Protein 3VHJ (pdb70)

Organism: Escherichia coli O127:H6 (strain E2348/69 / EPEC) (NCBI:txid574521)

Secondary structure (DSSP, 8-state):
---TTEEEETTEEEE-S-EEE---TT--HHHHHHHHHH----EEEEEEETTEEEEEE--GGGT--TTPEEHHHHB---S--EEEEEE-SSS-EEEEEE-TT---EEEEES-HHHHHHHIIIIITTTS--SEEE--TTT-SSB---GGGS-B----B-EE-

Structure (mmCIF, N/CA/C/O backbone):
data_3VHJ
#
_entry.id   3VHJ
#
_cell.length_a   42.837
_cell.length_b   61.836
_cell.length_c   78.271
_cell.angle_alpha   90.00
_cell.angle_beta   90.00
_cell.angle_gamma   90.00
#
_symmetry.space_group_name_H-M   'P 21 21 21'
#
loop_
_entity.id
_entity.type
_entity.pdbx_description
1 polymer BfpC
2 water water
#
loop_
_atom_site.group_PDB
_atom_site.id
_atom_site.type_symbol
_atom_site.label_atom_id
_atom_site.label_alt_id
_atom_site.label_comp_id
_atom_site.label_asym_id
_atom_site.label_entity_id
_atom_site.label_seq_id
_atom_site.pdbx_PDB_ins_code
_atom_site.Cartn_x
_atom_site.Cartn_y
_atom_site.Cartn_z
_atom_site.occupancy
_atom_site.B_iso_or_equiv
_atom_site.auth_seq_id
_atom_site.auth_comp_id
_atom_site.auth_asym_id
_atom_site.auth_atom_id
_atom_site.pdbx_PDB_model_num
ATOM 1 N N . LYS A 1 3 ? 9.363 66.800 24.986 1.00 31.96 3 LYS A N 1
ATOM 2 C CA . LYS A 1 3 ? 10.121 66.346 23.783 1.00 32.36 3 LYS A CA 1
ATOM 3 C C . LYS A 1 3 ? 11.631 66.282 24.002 1.00 32.28 3 LYS A C 1
ATOM 4 O O . LYS A 1 3 ? 12.226 67.187 24.596 1.00 33.52 3 LYS A O 1
ATOM 10 N N . AS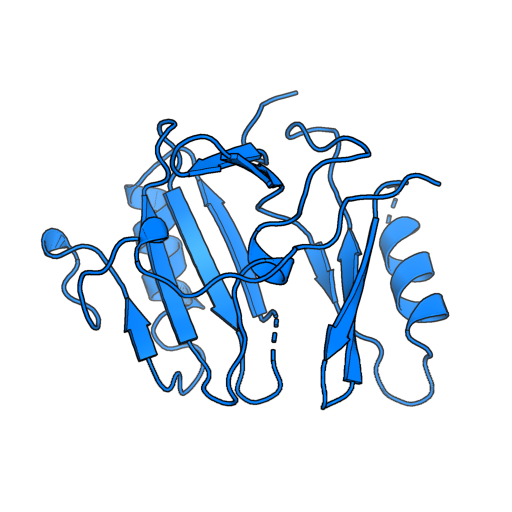N A 1 4 ? 12.243 65.199 23.526 1.00 30.72 4 ASN A N 1
ATOM 11 C CA . ASN A 1 4 ? 13.686 65.011 23.645 1.00 27.49 4 ASN A CA 1
ATOM 12 C C . ASN A 1 4 ? 14.262 64.764 22.251 1.00 25.74 4 ASN A C 1
ATOM 13 O O . ASN A 1 4 ? 13.532 64.813 21.259 1.00 24.27 4 ASN A O 1
ATOM 18 N N . ASN A 1 5 ? 15.562 64.511 22.161 1.00 23.80 5 ASN A N 1
ATOM 19 C CA . ASN A 1 5 ? 16.158 64.279 20.851 1.00 21.83 5 ASN A CA 1
ATOM 20 C C . ASN A 1 5 ? 16.783 62.899 20.723 1.00 20.65 5 ASN A C 1
ATOM 21 O O . ASN A 1 5 ? 17.749 62.705 19.986 1.00 21.26 5 ASN A O 1
ATOM 26 N N . LEU A 1 6 ? 16.205 61.935 21.432 1.00 21.21 6 LEU A N 1
ATOM 27 C CA . LEU A 1 6 ? 16.689 60.557 21.413 1.00 21.76 6 LEU A CA 1
ATOM 28 C C . LEU A 1 6 ? 16.622 59.932 20.025 1.00 20.67 6 LEU A C 1
ATOM 29 O O . LEU A 1 6 ? 17.354 58.988 19.728 1.00 21.27 6 LEU A O 1
ATOM 34 N N . GLY A 1 7 ? 15.738 60.452 19.182 1.00 19.00 7 GLY A N 1
ATOM 35 C CA . GLY A 1 7 ? 15.583 59.895 17.852 1.00 16.28 7 GLY A CA 1
ATOM 36 C C . GLY A 1 7 ? 16.505 60.411 16.762 1.00 17.19 7 GLY A C 1
ATOM 37 O O . GLY A 1 7 ? 16.341 60.041 15.598 1.00 16.01 7 GLY A O 1
ATOM 38 N N . VAL A 1 8 ? 17.469 61.257 17.108 1.00 16.41 8 VAL A N 1
ATOM 39 C CA . VAL A 1 8 ? 18.373 61.782 16.090 1.00 16.45 8 VAL A CA 1
ATOM 40 C C . VAL A 1 8 ? 19.832 61.507 16.420 1.00 18.26 8 VAL A C 1
ATOM 41 O O . VAL A 1 8 ? 20.359 61.992 17.417 1.00 17.50 8 VAL A O 1
ATOM 45 N N . ALA A 1 9 ? 20.490 60.734 15.565 1.00 17.36 9 ALA A N 1
ATOM 46 C CA . ALA A 1 9 ? 21.887 60.409 15.792 1.00 17.73 9 ALA A CA 1
ATOM 47 C C . ALA A 1 9 ? 22.790 61.186 14.851 1.00 18.57 9 ALA A C 1
ATOM 48 O O . ALA A 1 9 ? 22.386 61.556 13.750 1.00 18.29 9 ALA A O 1
ATOM 50 N N . VAL A 1 10 ? 24.011 61.446 15.301 1.00 19.12 10 VAL A N 1
ATOM 51 C CA . VAL A 1 10 ? 24.992 62.140 14.480 1.00 21.29 10 VAL A CA 1
ATOM 52 C C . VAL A 1 10 ? 26.129 61.164 14.214 1.00 22.42 10 VAL A C 1
ATOM 53 O O . VAL A 1 10 ? 26.664 60.550 15.135 1.00 22.84 10 VAL A O 1
ATOM 57 N N . ILE A 1 11 ? 26.471 61.001 12.944 1.00 24.12 11 ILE A N 1
ATOM 58 C CA . ILE A 1 11 ? 27.565 60.127 12.556 1.00 25.57 11 ILE A CA 1
ATOM 59 C C . ILE A 1 11 ? 28.370 60.951 11.571 1.00 26.28 11 ILE A C 1
ATOM 60 O O . ILE A 1 11 ? 27.969 61.127 10.424 1.00 25.64 11 ILE A O 1
ATOM 65 N N . GLY A 1 12 ? 29.497 61.477 12.033 1.00 28.08 12 GLY A N 1
ATOM 66 C CA . GLY A 1 12 ? 30.318 62.302 11.171 1.00 28.32 12 GLY A CA 1
ATOM 67 C C . GLY A 1 12 ? 29.612 63.623 10.925 1.00 28.02 12 GLY A C 1
ATOM 68 O O . GLY A 1 12 ? 29.226 64.312 11.869 1.00 27.81 12 GLY A O 1
ATOM 69 N N . SER A 1 13 ? 29.431 63.97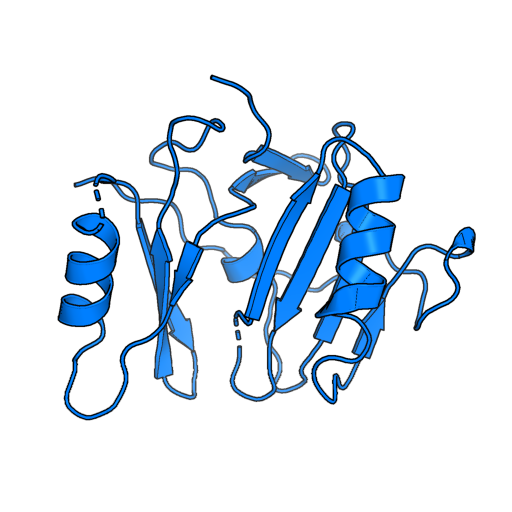6 9.658 1.00 28.98 13 SER A N 1
ATOM 70 C CA . SER A 1 13 ? 28.762 65.227 9.317 1.00 30.26 13 SER A CA 1
ATOM 71 C C . SER A 1 13 ? 27.306 64.987 8.945 1.00 29.23 13 SER A C 1
ATOM 72 O O . SER A 1 13 ? 26.645 65.878 8.414 1.00 29.12 13 SER A O 1
ATOM 75 N N . LYS A 1 14 ? 26.802 63.788 9.226 1.00 27.38 14 LYS A N 1
ATOM 76 C CA . LYS A 1 14 ? 25.422 63.460 8.879 1.00 24.79 14 LYS A CA 1
ATOM 77 C C . LYS A 1 14 ? 24.527 63.210 10.086 1.00 23.48 14 LYS A C 1
ATOM 78 O O . LYS A 1 14 ? 24.973 62.723 11.123 1.00 22.42 14 LYS A O 1
ATOM 84 N N . GLN A 1 15 ? 23.255 63.545 9.931 1.00 20.32 15 GLN A N 1
ATOM 85 C CA . GLN A 1 15 ? 22.270 63.343 10.983 1.00 19.39 15 GLN A CA 1
ATOM 86 C C . GLN A 1 15 ? 21.295 62.291 10.472 1.00 19.98 15 GLN A C 1
ATOM 87 O O . GLN A 1 15 ? 20.926 62.300 9.294 1.00 19.34 15 GLN A O 1
ATOM 93 N N . TYR A 1 16 ? 20.897 61.378 11.351 1.00 17.26 16 TYR A N 1
ATOM 94 C CA . TYR A 1 16 ? 19.991 60.302 10.974 1.00 18.26 16 TYR A CA 1
ATOM 95 C C . TYR A 1 16 ? 18.902 60.081 12.001 1.00 18.54 16 TYR A C 1
ATOM 96 O O . TYR A 1 16 ? 19.127 60.233 13.203 1.00 16.91 16 TYR A O 1
ATOM 105 N N . ALA A 1 17 ? 17.731 59.690 11.514 1.00 17.23 17 ALA A N 1
ATOM 106 C CA . ALA A 1 17 ? 16.611 59.385 12.383 1.00 16.55 17 ALA A CA 1
ATOM 107 C C . ALA A 1 17 ? 16.846 57.956 12.857 1.00 16.09 17 ALA A C 1
ATOM 108 O O . ALA A 1 17 ? 17.029 57.052 12.039 1.00 16.87 17 ALA A O 1
ATOM 110 N N . VAL A 1 18 ? 16.868 57.756 14.173 1.00 15.72 18 VAL A N 1
ATOM 111 C CA . VAL A 1 18 ? 17.056 56.428 14.746 1.00 13.73 18 VAL A CA 1
ATOM 112 C C . VAL A 1 18 ? 15.919 56.151 15.731 1.00 14.84 18 VAL A C 1
ATOM 113 O O . VAL A 1 18 ? 15.135 57.044 16.052 1.00 15.26 18 VAL A O 1
ATOM 117 N N . ASN A 1 19 ? 15.834 54.913 16.206 1.00 15.23 19 ASN A N 1
ATOM 118 C CA . ASN A 1 19 ? 14.790 54.511 17.145 1.00 16.52 19 ASN A CA 1
ATOM 119 C C . ASN A 1 19 ? 13.405 54.614 16.520 1.00 16.29 19 ASN A C 1
ATOM 120 O O . ASN A 1 19 ? 12.452 55.059 17.158 1.00 15.91 19 ASN A O 1
ATOM 125 N N . LEU A 1 20 ? 13.297 54.211 15.261 1.00 15.86 20 LEU A N 1
ATOM 126 C CA . LEU A 1 20 ? 12.016 54.228 14.568 1.00 16.47 20 LEU A CA 1
ATOM 127 C C . LEU A 1 20 ? 11.322 52.895 14.819 1.00 16.28 20 LEU A C 1
ATOM 128 O O . LEU A 1 20 ? 11.958 51.927 15.227 1.00 17.03 20 LEU A O 1
ATOM 133 N N . LEU A 1 21 ? 10.015 52.851 14.597 1.00 14.96 21 LEU A N 1
ATOM 134 C CA . LEU A 1 21 ? 9.264 51.614 14.762 1.00 16.44 21 LEU A CA 1
ATOM 135 C C . LEU A 1 21 ? 9.209 50.980 13.382 1.00 17.43 21 LEU A C 1
ATOM 136 O O . LEU A 1 21 ? 8.555 51.508 12.490 1.00 17.64 21 LEU A O 1
ATOM 141 N N . TRP A 1 22 ? 9.893 49.853 13.212 1.00 17.91 22 TRP A N 1
ATOM 142 C CA . TRP A 1 22 ? 9.932 49.175 11.929 1.00 18.28 22 TRP A CA 1
ATOM 143 C C . TRP A 1 22 ? 8.978 48.003 11.849 1.00 19.99 22 TRP A C 1
ATOM 144 O O . TRP A 1 22 ? 8.766 47.288 12.825 1.00 21.29 22 TRP A O 1
ATOM 155 N N . GLY A 1 23 ? 8.425 47.800 10.661 1.00 20.39 23 GLY A N 1
ATOM 156 C CA . GLY A 1 23 ? 7.509 46.700 10.461 1.00 21.80 23 GLY A CA 1
ATOM 157 C C . GLY A 1 23 ? 7.368 46.347 8.995 1.00 20.74 23 GLY A C 1
ATOM 158 O O . GLY A 1 23 ? 7.824 47.071 8.109 1.00 19.40 23 GLY A O 1
ATOM 159 N N . SER A 1 24 ? 6.753 45.200 8.751 1.00 22.94 24 SER A N 1
ATOM 160 C CA . SER A 1 24 ? 6.503 44.731 7.400 1.00 23.00 24 SER A CA 1
ATOM 161 C C . SER A 1 24 ? 5.173 43.998 7.460 1.00 24.29 24 SER A C 1
ATOM 162 O O . SER A 1 24 ? 4.762 43.523 8.520 1.00 25.42 24 SER A O 1
ATOM 165 N N . SER A 1 25 ? 4.484 43.931 6.333 1.00 25.46 25 SER A N 1
ATOM 166 C CA . SER A 1 25 ? 3.195 43.260 6.298 1.00 26.88 25 SER A CA 1
ATOM 167 C C . SER A 1 25 ? 3.386 41.757 6.311 1.00 28.86 25 SER A C 1
ATOM 168 O O . SER A 1 25 ? 4.457 41.255 5.979 1.00 29.78 25 SER A O 1
ATOM 171 N N . GLN A 1 26 ? 2.333 41.049 6.700 1.00 30.91 26 GLN A N 1
ATOM 172 C CA . GLN A 1 26 ? 2.343 39.596 6.746 1.00 33.62 26 GLN A CA 1
ATOM 173 C C . GLN A 1 26 ? 1.069 39.077 6.100 1.00 32.62 26 GLN A C 1
ATOM 174 O O . GLN A 1 26 ? 0.103 39.818 5.932 1.00 31.41 26 GLN A O 1
ATOM 180 N N . ASP A 1 27 ? 1.073 37.798 5.749 1.00 34.15 27 ASP A N 1
ATOM 181 C CA . ASP A 1 27 ? -0.095 37.167 5.153 1.00 35.15 27 ASP A CA 1
ATOM 182 C C . ASP A 1 27 ? -0.541 37.906 3.897 1.00 33.40 27 ASP A C 1
ATOM 183 O O . ASP A 1 27 ? 0.275 38.221 3.033 1.00 32.37 27 ASP A O 1
ATOM 188 N N . THR A 1 28 ? -1.834 38.191 3.806 1.00 32.87 28 THR A N 1
ATOM 189 C CA . THR A 1 28 ? -2.386 38.873 2.641 1.00 32.64 28 THR A CA 1
ATOM 190 C C . THR A 1 28 ? -2.396 40.381 2.818 1.00 31.94 28 THR A C 1
ATOM 191 O O . THR A 1 28 ? -2.981 41.110 2.012 1.00 32.67 28 THR A O 1
ATOM 195 N N . GLU A 1 29 ? -1.755 40.852 3.878 1.00 29.05 29 GLU A N 1
ATOM 196 C CA . GLU A 1 29 ? -1.705 42.280 4.143 1.00 28.07 29 GLU A CA 1
ATOM 197 C C . GLU A 1 29 ? -0.645 42.919 3.251 1.00 25.82 29 GLU A C 1
ATOM 198 O O . GLU A 1 29 ? 0.451 42.382 3.094 1.00 24.89 29 GLU A O 1
ATOM 204 N N . THR A 1 30 ? -0.982 44.056 2.657 1.00 23.96 30 THR A N 1
ATOM 205 C CA . THR A 1 30 ? -0.038 44.767 1.812 1.00 21.13 30 THR A CA 1
ATOM 206 C C . THR A 1 30 ? 0.803 45.663 2.717 1.00 20.86 30 THR A C 1
ATOM 207 O O . THR A 1 30 ? 0.437 45.925 3.867 1.00 17.11 30 THR A O 1
ATOM 211 N N . THR A 1 31 ? 1.930 46.124 2.193 1.00 19.35 31 THR A N 1
ATOM 212 C CA . THR A 1 31 ? 2.816 47.005 2.937 1.00 19.12 31 THR A CA 1
ATOM 213 C C . THR A 1 31 ? 2.066 48.290 3.259 1.00 20.53 31 THR A C 1
ATOM 214 O O . THR A 1 31 ? 2.165 48.818 4.372 1.00 19.46 31 THR A O 1
ATOM 218 N N . ASN A 1 32 ? 1.296 48.781 2.290 1.00 18.86 32 ASN A N 1
ATOM 219 C CA . ASN A 1 32 ? 0.542 50.009 2.485 1.00 20.21 32 ASN A CA 1
ATOM 220 C C . ASN A 1 32 ? -0.452 49.885 3.638 1.00 19.45 32 ASN A C 1
ATOM 221 O O . ASN A 1 32 ? -0.609 50.809 4.426 1.00 21.16 32 ASN A O 1
ATOM 226 N N . GLN A 1 33 ? -1.121 48.744 3.737 1.00 21.03 33 GLN A N 1
ATOM 227 C CA . GLN A 1 33 ? -2.086 48.540 4.814 1.00 22.23 33 GLN A CA 1
ATOM 228 C C . GLN A 1 33 ? -1.395 48.438 6.161 1.00 21.95 33 GLN A C 1
ATOM 229 O O . GLN A 1 33 ? -1.828 49.042 7.143 1.00 20.85 33 GLN A O 1
ATOM 235 N N . ALA A 1 34 ? -0.320 47.662 6.203 1.00 22.06 34 ALA A N 1
ATOM 236 C CA . ALA A 1 34 ? 0.432 47.479 7.433 1.00 21.11 34 ALA A CA 1
ATOM 237 C C . ALA A 1 34 ? 0.946 48.821 7.938 1.00 21.55 34 ALA A C 1
ATOM 238 O O . ALA A 1 34 ? 0.832 49.128 9.121 1.00 23.16 34 ALA A O 1
ATOM 240 N N . LEU A 1 35 ? 1.508 49.625 7.039 1.00 20.51 35 LEU A N 1
ATOM 241 C CA . LEU A 1 35 ? 2.032 50.929 7.422 1.00 21.05 35 LEU A CA 1
ATOM 242 C C . LEU A 1 35 ? 0.952 51.831 7.995 1.00 22.23 35 LEU A C 1
ATOM 243 O O . LEU A 1 35 ? 1.122 52.421 9.060 1.00 20.51 35 LEU A O 1
ATOM 248 N N . ASN A 1 36 ? -0.160 51.944 7.280 1.00 21.71 36 ASN A N 1
ATOM 249 C CA . ASN A 1 36 ? -1.241 52.794 7.741 1.00 22.61 36 ASN A CA 1
ATOM 250 C C . ASN A 1 36 ? -1.825 52.347 9.067 1.00 23.37 36 ASN A C 1
ATOM 251 O O . ASN A 1 36 ? -2.273 53.178 9.858 1.00 24.01 36 ASN A O 1
ATOM 256 N N . LYS A 1 37 ? -1.815 51.040 9.313 1.00 24.06 37 LYS A N 1
ATOM 257 C CA . LYS A 1 37 ? -2.330 50.506 10.568 1.00 25.87 37 LYS A CA 1
ATOM 258 C C . LYS A 1 37 ? -1.368 50.893 11.682 1.00 25.92 37 LYS A C 1
ATOM 259 O O . LYS A 1 37 ? -1.782 51.193 12.801 1.00 24.90 37 LYS A O 1
ATOM 265 N N . SER A 1 38 ? -0.079 50.894 11.363 1.00 22.58 38 SER A N 1
ATOM 266 C CA . SER A 1 38 ? 0.939 51.254 12.339 1.00 22.76 38 SER A CA 1
ATOM 267 C C . SER A 1 38 ? 0.866 52.749 12.647 1.00 22.42 38 SER A C 1
ATOM 268 O O . SER A 1 38 ? 0.948 53.158 13.807 1.00 23.09 38 SER A O 1
ATOM 271 N N . LEU A 1 39 ? 0.710 53.563 11.607 1.00 21.14 39 LEU A N 1
ATOM 272 C CA . LEU A 1 39 ? 0.611 55.012 11.783 1.00 22.11 39 LEU A CA 1
ATOM 273 C C . LEU A 1 39 ? -0.597 55.349 12.654 1.00 23.69 39 LEU A C 1
ATOM 274 O O . LEU A 1 39 ? -0.525 56.207 13.533 1.00 22.88 39 LEU A O 1
ATOM 279 N N . THR A 1 40 ? -1.709 54.668 12.401 1.00 25.73 40 THR A N 1
ATOM 280 C CA . THR A 1 40 ? -2.929 54.899 13.166 1.00 27.26 40 THR A CA 1
ATOM 281 C C . THR A 1 40 ? -2.721 54.501 14.621 1.00 27.79 40 THR A C 1
ATOM 282 O O . THR A 1 40 ? -3.066 55.248 15.536 1.00 28.76 40 THR A O 1
ATOM 286 N N . LEU A 1 41 ? -2.150 53.319 14.823 1.00 28.06 41 LEU A N 1
ATOM 287 C CA . LEU A 1 41 ? -1.888 52.808 16.162 1.00 29.11 41 LEU A CA 1
ATOM 288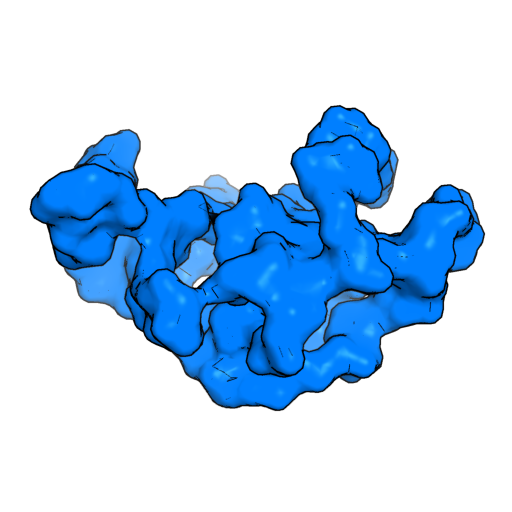 C C . LEU A 1 41 ? -0.956 53.706 16.965 1.00 29.43 41 LEU A C 1
ATOM 289 O O . LEU A 1 41 ? -1.097 53.828 18.175 1.00 29.29 41 LEU A O 1
ATOM 302 N N . SER A 1 43 ? -0.509 56.997 16.270 1.00 27.61 43 SER A N 1
ATOM 303 C CA . SER A 1 43 ? -0.933 58.384 16.129 1.00 28.15 43 SER A CA 1
ATOM 304 C C . SER A 1 43 ? 0.234 59.192 15.566 1.00 26.95 43 SER A C 1
ATOM 305 O O . SER A 1 43 ? 0.567 60.263 16.067 1.00 27.22 43 SER A O 1
ATOM 308 N N . SER A 1 44 ? 0.852 58.659 14.518 1.00 25.75 44 SER A N 1
ATOM 309 C CA . SER A 1 44 ? 1.989 59.302 13.876 1.00 24.29 44 SER A CA 1
ATOM 310 C C . SER A 1 44 ? 1.708 59.599 12.411 1.00 24.04 44 SER A C 1
ATOM 311 O O . SER A 1 44 ? 0.888 58.929 11.780 1.00 22.87 44 SER A O 1
ATOM 314 N N . LYS A 1 45 ? 2.390 60.607 11.878 1.00 24.30 45 LYS A N 1
ATOM 315 C CA . LYS A 1 45 ? 2.237 60.980 10.475 1.00 25.48 45 LYS A CA 1
ATOM 316 C C . LYS A 1 45 ? 3.575 60.844 9.749 1.00 23.43 45 LYS A C 1
ATOM 317 O O . LYS A 1 45 ? 3.667 61.118 8.558 1.00 24.13 45 LYS A O 1
ATOM 323 N N . LEU A 1 46 ? 4.605 60.426 10.478 1.00 21.66 46 LEU A N 1
ATOM 324 C CA . LEU A 1 46 ? 5.945 60.280 9.917 1.00 20.16 46 LEU A CA 1
ATOM 325 C C . LEU A 1 46 ? 6.237 58.840 9.525 1.00 19.45 46 LEU A C 1
ATOM 326 O O . LEU A 1 46 ? 6.086 57.924 10.331 1.00 18.47 46 LEU A O 1
ATOM 331 N N . TYR A 1 47 ? 6.672 58.642 8.287 1.00 18.20 47 TYR A N 1
ATOM 332 C CA . TYR A 1 47 ? 6.954 57.295 7.823 1.00 19.03 47 TYR A CA 1
ATOM 333 C C . TYR A 1 47 ? 7.948 57.257 6.671 1.00 19.75 47 TYR A C 1
ATOM 334 O O . TYR A 1 47 ? 8.320 58.278 6.102 1.00 19.84 47 TYR A O 1
ATOM 343 N N . SER A 1 48 ? 8.355 56.046 6.329 1.00 20.50 48 SER A N 1
ATOM 344 C CA . SER A 1 48 ? 9.262 55.826 5.225 1.00 21.65 48 SER A CA 1
ATOM 345 C C . SER A 1 48 ? 9.102 54.374 4.824 1.00 21.13 48 SER A C 1
ATOM 346 O O . SER A 1 48 ? 9.026 53.493 5.674 1.00 21.05 48 SER A O 1
ATOM 349 N N . VAL A 1 49 ? 9.007 54.130 3.527 1.00 20.59 49 VAL A N 1
ATOM 350 C CA . VAL A 1 49 ? 8.883 52.773 3.041 1.00 19.42 49 VAL A CA 1
ATOM 351 C C . VAL A 1 49 ? 10.190 52.472 2.337 1.00 19.28 49 VAL A C 1
ATOM 352 O O . VAL A 1 49 ? 10.658 53.269 1.532 1.00 20.01 49 VAL A O 1
ATOM 356 N N . ILE A 1 50 ? 10.804 51.346 2.668 1.00 21.11 50 ILE A N 1
ATOM 357 C CA . ILE A 1 50 ? 12.049 50.991 2.013 1.00 24.22 50 ILE A CA 1
ATOM 358 C C . ILE A 1 50 ? 11.895 49.627 1.369 1.00 23.57 50 ILE A C 1
ATOM 359 O O . ILE A 1 50 ? 11.253 48.730 1.917 1.00 23.97 50 ILE A O 1
ATOM 364 N N . GLY A 1 51 ? 12.468 49.486 0.183 1.00 26.24 51 GLY A N 1
ATOM 365 C CA . GLY A 1 51 ? 12.366 48.231 -0.526 1.00 28.23 51 GLY A CA 1
ATOM 366 C C . GLY A 1 51 ? 13.658 47.452 -0.476 1.00 30.02 51 GLY A C 1
ATOM 367 O O . GLY A 1 51 ? 14.752 48.021 -0.558 1.00 30.16 51 GLY A O 1
ATOM 368 N N . ARG A 1 52 ? 13.521 46.142 -0.327 1.00 30.00 52 ARG A N 1
ATOM 369 C CA . ARG A 1 52 ? 14.656 45.239 -0.286 1.00 29.90 52 ARG A CA 1
ATOM 370 C C . ARG A 1 52 ? 14.315 44.086 -1.221 1.00 31.36 52 ARG A C 1
ATOM 371 O O . ARG A 1 52 ? 13.172 43.963 -1.670 1.00 31.00 52 ARG A O 1
ATOM 379 N N . PHE A 1 53 ? 15.300 43.252 -1.530 1.00 32.28 53 PHE A N 1
ATOM 380 C CA . PHE A 1 53 ? 15.074 42.127 -2.431 1.00 33.64 53 PHE A CA 1
ATOM 381 C C . PHE A 1 53 ? 13.961 41.194 -1.958 1.00 33.65 53 PHE A C 1
ATOM 382 O O . PHE A 1 53 ? 13.052 40.862 -2.720 1.00 33.36 53 PHE A O 1
ATOM 390 N N . GLN A 1 54 ? 14.035 40.776 -0.698 1.00 33.79 54 GLN A N 1
ATOM 391 C CA . GLN A 1 54 ? 13.045 39.863 -0.133 1.00 34.74 54 GLN A CA 1
ATOM 392 C C . GLN A 1 54 ? 11.695 40.518 0.157 1.00 33.50 54 GLN A C 1
ATOM 393 O O . GLN A 1 54 ? 10.785 39.866 0.672 1.00 33.15 54 GLN A O 1
ATOM 399 N N . GLY A 1 55 ? 11.563 41.799 -0.174 1.00 32.15 55 GLY A N 1
ATOM 400 C CA . GLY A 1 55 ? 10.306 42.479 0.073 1.00 30.24 55 GLY A CA 1
ATOM 401 C C . GLY A 1 55 ? 10.459 43.859 0.680 1.00 29.24 55 GLY A C 1
ATOM 402 O O . GLY A 1 55 ? 11.568 44.364 0.863 1.00 27.79 55 GLY A O 1
ATOM 403 N N . GLU A 1 56 ? 9.332 44.473 1.011 1.00 26.67 56 GLU A N 1
ATOM 404 C CA . GLU A 1 56 ? 9.354 45.806 1.578 1.00 25.58 56 GLU A CA 1
ATOM 405 C C . GLU A 1 56 ? 9.077 45.863 3.068 1.00 21.88 56 GLU A C 1
ATOM 406 O O . GLU A 1 56 ? 8.632 44.892 3.674 1.00 21.42 56 GLU A O 1
ATOM 412 N N . GLN A 1 57 ? 9.362 47.023 3.645 1.00 20.17 57 GLN A N 1
ATOM 413 C CA . GLN A 1 57 ? 9.140 47.262 5.057 1.00 19.01 57 GLN A CA 1
ATOM 414 C C . GLN A 1 57 ? 9.006 48.766 5.252 1.00 17.07 57 GLN A C 1
ATOM 415 O O . GLN A 1 57 ? 9.261 49.554 4.338 1.00 16.04 57 GLN A O 1
ATOM 421 N N . PHE A 1 58 ? 8.604 49.170 6.445 1.00 16.80 58 PHE A N 1
ATOM 422 C CA . PHE A 1 58 ? 8.407 50.583 6.703 1.00 17.63 58 PHE A CA 1
ATOM 423 C C . PHE A 1 58 ? 8.848 50.989 8.098 1.00 16.75 58 PHE A C 1
ATOM 424 O O . PHE A 1 58 ? 8.986 50.156 8.992 1.00 16.70 58 PHE A O 1
ATOM 432 N N . ALA A 1 59 ? 9.072 52.284 8.264 1.00 17.58 59 ALA A N 1
ATOM 433 C CA . ALA A 1 59 ? 9.470 52.835 9.547 1.00 17.72 59 ALA A CA 1
ATOM 434 C C . ALA A 1 59 ? 8.457 53.909 9.926 1.00 16.75 59 ALA A C 1
ATOM 435 O O . ALA A 1 59 ? 7.999 54.667 9.073 1.00 16.70 59 ALA A O 1
ATOM 437 N N . VAL A 1 60 ? 8.091 53.959 11.200 1.00 16.91 60 VAL A N 1
ATOM 438 C CA . VAL A 1 60 ? 7.158 54.975 11.677 1.00 17.45 60 VAL A CA 1
ATOM 439 C C . VAL A 1 60 ? 7.913 55.832 12.688 1.00 18.29 60 VAL A C 1
ATOM 440 O O . VAL A 1 60 ? 8.509 55.306 13.627 1.00 18.68 60 VAL A O 1
ATOM 444 N N . GLY A 1 61 ? 7.899 57.147 12.479 1.00 18.26 61 GLY A N 1
ATOM 445 C CA . GLY A 1 61 ? 8.608 58.049 13.370 1.00 18.99 61 GLY A CA 1
ATOM 446 C C . GLY A 1 61 ? 7.819 58.530 14.573 1.00 20.05 61 GLY A C 1
ATOM 447 O O . GLY A 1 61 ? 6.594 58.405 14.628 1.00 21.76 61 GLY A O 1
ATOM 448 N N . ASP A 1 62 ? 8.537 59.079 15.545 1.00 19.10 62 ASP A N 1
ATOM 449 C CA . ASP A 1 62 ? 7.928 59.599 16.765 1.00 20.01 62 ASP A CA 1
ATOM 450 C C . ASP A 1 62 ? 8.402 61.029 16.976 1.00 19.22 62 ASP A C 1
ATOM 451 O O . ASP A 1 62 ? 9.536 61.254 17.390 1.00 19.09 62 ASP A O 1
ATOM 456 N N . LYS A 1 63 ? 7.537 61.993 16.690 1.00 19.82 63 LYS A N 1
ATOM 457 C CA . LYS A 1 63 ? 7.897 63.396 16.856 1.00 21.39 63 LYS A CA 1
ATOM 458 C C . LYS A 1 63 ? 8.308 63.751 18.282 1.00 21.55 63 LYS A C 1
ATOM 459 O O . LYS A 1 63 ? 9.004 64.738 18.494 1.00 21.58 63 LYS A O 1
ATOM 465 N N . ASN A 1 64 ? 7.877 62.961 19.258 1.00 21.06 64 ASN A N 1
ATOM 466 C CA . ASN A 1 64 ? 8.219 63.260 20.643 1.00 22.70 64 ASN A CA 1
ATOM 467 C C . ASN A 1 64 ? 9.692 63.074 20.966 1.00 22.64 64 ASN A C 1
ATOM 468 O O . ASN A 1 64 ? 10.176 63.596 21.970 1.00 21.69 64 ASN A O 1
ATOM 473 N N . ILE A 1 65 ? 10.408 62.330 20.127 1.00 21.30 65 ILE A N 1
ATOM 474 C CA . ILE A 1 65 ? 11.827 62.136 20.360 1.00 19.54 65 ILE A CA 1
ATOM 475 C C . ILE A 1 65 ? 12.665 62.825 19.281 1.00 19.79 65 ILE A C 1
ATOM 476 O O . ILE A 1 65 ? 13.812 62.458 19.041 1.00 19.70 65 ILE A O 1
ATOM 481 N N . GLY A 1 66 ? 12.074 63.827 18.628 1.00 20.12 66 GLY A N 1
ATOM 482 C CA . GLY A 1 66 ? 12.802 64.599 17.635 1.00 18.27 66 GLY A CA 1
ATOM 483 C C . GLY A 1 66 ? 12.651 64.275 16.163 1.00 17.01 66 GLY A C 1
ATOM 484 O O . GLY A 1 66 ? 13.236 64.961 15.326 1.00 16.34 66 GLY A O 1
ATOM 485 N N . HIS A 1 67 ? 11.884 63.245 15.831 1.00 17.56 67 HIS A N 1
ATOM 486 C CA . HIS A 1 67 ? 11.706 62.884 14.425 1.00 18.52 67 HIS A CA 1
ATOM 487 C C . HIS A 1 67 ? 10.958 63.969 13.668 1.00 19.13 67 HIS A C 1
ATOM 488 O O . HIS A 1 67 ? 10.019 64.556 14.183 1.00 19.36 67 HIS A O 1
ATOM 495 N N . LYS A 1 68 ? 11.394 64.236 12.441 1.00 19.30 68 LYS A N 1
ATOM 496 C CA . LYS A 1 68 ? 10.775 65.263 11.612 1.00 22.09 68 LYS A CA 1
ATOM 497 C C . LYS A 1 68 ? 10.890 64.870 10.146 1.00 21.90 68 LYS A C 1
ATOM 498 O O . LYS A 1 68 ? 11.788 64.119 9.765 1.00 19.47 68 LYS A O 1
ATOM 504 N N . ARG A 1 69 ? 9.971 65.379 9.332 1.00 22.47 69 ARG A N 1
ATOM 505 C CA . ARG A 1 69 ? 9.980 65.103 7.904 1.00 23.74 69 ARG A CA 1
ATOM 506 C C . ARG A 1 69 ? 11.350 65.489 7.343 1.00 22.53 69 ARG A C 1
ATOM 507 O O . ARG A 1 69 ? 11.955 66.465 7.785 1.00 23.20 69 ARG A O 1
ATOM 515 N N . GLY A 1 70 ? 11.846 64.713 6.385 1.00 23.00 70 GLY A N 1
ATOM 516 C CA . GLY A 1 70 ? 13.126 65.023 5.775 1.00 21.75 70 GLY A CA 1
ATOM 517 C C . GLY A 1 70 ? 14.359 64.361 6.363 1.00 21.26 70 GLY A C 1
ATOM 518 O O . GLY A 1 70 ? 15.423 64.396 5.749 1.00 19.52 70 GLY A O 1
ATOM 519 N N . GLN A 1 71 ? 14.247 63.765 7.545 1.00 19.30 71 GLN A N 1
ATOM 520 C CA . GLN A 1 71 ? 15.413 63.115 8.138 1.00 19.50 71 GLN A CA 1
ATOM 521 C C . GLN A 1 71 ? 15.638 61.764 7.487 1.00 17.86 71 GLN A C 1
ATOM 522 O O . GLN A 1 71 ? 14.689 61.017 7.243 1.00 17.98 71 GLN A O 1
ATOM 528 N N . VAL A 1 72 ? 16.896 61.459 7.191 1.00 17.47 72 VAL A N 1
ATOM 529 C CA . VAL A 1 72 ? 17.245 60.173 6.602 1.00 18.28 72 VAL A CA 1
ATOM 530 C C . VAL A 1 72 ? 17.292 59.161 7.738 1.00 17.86 72 VAL A C 1
ATOM 531 O O . VAL A 1 72 ? 17.93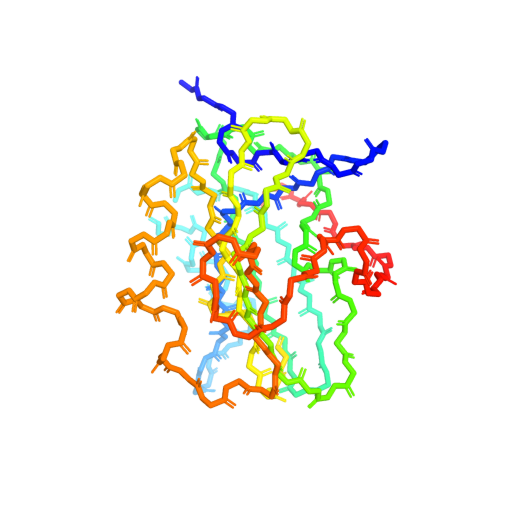7 59.408 8.759 1.00 17.32 72 VAL A O 1
ATOM 535 N N . THR A 1 73 ? 16.607 58.033 7.576 1.00 17.47 73 THR A N 1
ATOM 536 C CA . THR A 1 73 ? 16.621 57.012 8.614 1.00 18.22 73 THR A CA 1
ATOM 537 C C . THR A 1 73 ? 17.934 56.244 8.481 1.00 19.17 73 THR A C 1
ATOM 538 O O . THR A 1 73 ? 18.341 55.852 7.378 1.00 18.65 73 THR A O 1
ATOM 542 N N . LEU A 1 74 ? 18.603 56.052 9.610 1.00 16.89 74 LEU A N 1
ATOM 543 C CA . LEU A 1 74 ? 19.882 55.364 9.629 1.00 18.42 74 LEU A CA 1
ATOM 544 C C . LEU A 1 74 ? 19.828 53.970 9.018 1.00 19.07 74 LEU A C 1
ATOM 545 O O . LEU A 1 74 ? 20.619 53.646 8.135 1.00 18.39 74 LEU A O 1
ATOM 550 N N . LEU A 1 75 ? 18.891 53.149 9.478 1.00 18.66 75 LEU A N 1
ATOM 551 C CA . LEU A 1 75 ? 18.805 51.789 8.972 1.00 18.23 75 LEU A CA 1
ATOM 552 C C . LEU A 1 75 ? 18.617 51.685 7.466 1.00 19.20 75 LEU A C 1
ATOM 553 O O . LEU A 1 75 ? 19.094 50.732 6.853 1.00 19.68 75 LEU A O 1
ATOM 558 N N . SER A 1 76 ? 17.939 52.653 6.860 1.00 19.56 76 SER A N 1
ATOM 559 C CA . SER A 1 76 ? 17.740 52.610 5.411 1.00 21.00 76 SER A CA 1
ATOM 560 C C . SER A 1 76 ? 19.047 52.926 4.691 1.00 22.57 76 SER A C 1
ATOM 561 O O . SER A 1 76 ? 19.265 52.489 3.558 1.00 24.84 76 SER A O 1
ATOM 564 N N . ALA A 1 77 ? 19.910 53.682 5.362 1.00 21.52 77 ALA A N 1
ATOM 565 C CA . ALA A 1 77 ? 21.191 54.095 4.800 1.00 22.82 77 ALA A CA 1
ATOM 566 C C . ALA A 1 77 ? 22.299 53.058 4.928 1.00 22.70 77 ALA A C 1
ATOM 567 O O . ALA A 1 77 ? 23.335 53.183 4.276 1.00 23.69 77 ALA A O 1
ATOM 569 N N . ILE A 1 78 ? 22.094 52.046 5.768 1.00 21.31 78 ILE A N 1
ATOM 570 C CA . ILE A 1 78 ? 23.099 51.004 5.943 1.00 20.79 78 ILE A CA 1
ATOM 571 C C . ILE A 1 78 ? 22.892 49.960 4.861 1.00 21.68 78 ILE A C 1
ATOM 572 O O . ILE A 1 78 ? 21.826 49.349 4.760 1.00 21.04 78 ILE A O 1
ATOM 577 N N . ASP A 1 79 ? 23.916 49.770 4.040 1.00 20.14 79 ASP A N 1
ATOM 578 C CA . ASP A 1 79 ? 23.840 48.823 2.942 1.00 20.34 79 ASP A CA 1
ATOM 579 C C . ASP A 1 79 ? 23.558 47.413 3.422 1.00 19.53 79 ASP A C 1
ATOM 580 O O . ASP A 1 79 ? 23.984 47.014 4.507 1.00 19.39 79 ASP A O 1
ATOM 585 N N . PHE A 1 80 ? 22.803 46.674 2.619 1.00 18.13 80 PHE A N 1
ATOM 586 C CA . PHE A 1 80 ? 22.503 45.285 2.924 1.00 18.66 80 PHE A CA 1
ATOM 587 C C . PHE A 1 80 ? 23.104 44.485 1.773 1.00 19.66 80 PHE A C 1
ATOM 588 O O . PHE A 1 80 ? 22.776 44.732 0.616 1.00 19.03 80 PHE A O 1
ATOM 596 N N . ASP A 1 81 ? 23.983 43.537 2.083 1.00 21.05 81 ASP A N 1
ATOM 597 C CA . ASP A 1 81 ? 24.624 42.742 1.038 1.00 21.90 81 ASP A CA 1
ATOM 598 C C . ASP A 1 81 ? 24.253 41.270 1.073 1.00 22.61 81 ASP A C 1
ATOM 599 O O . ASP A 1 81 ? 24.909 40.444 0.435 1.00 23.18 81 ASP A O 1
ATOM 604 N N . GLY A 1 82 ? 23.205 40.936 1.818 1.00 22.27 82 GLY A N 1
ATOM 605 C CA . GLY A 1 82 ? 22.790 39.549 1.907 1.00 21.49 82 GLY A CA 1
ATOM 606 C C . GLY A 1 82 ? 23.162 38.918 3.236 1.00 22.24 82 GLY A C 1
ATOM 607 O O . GLY A 1 82 ? 22.672 37.842 3.579 1.00 22.33 82 GLY A O 1
ATOM 608 N N . SER A 1 83 ? 24.032 39.579 3.990 1.00 22.02 83 SER A N 1
ATOM 609 C CA . SER A 1 83 ? 24.430 39.053 5.287 1.00 20.89 83 SER A CA 1
ATOM 610 C C . SER A 1 83 ? 23.763 39.844 6.411 1.00 20.73 83 SER A C 1
ATOM 611 O O . SER A 1 83 ? 23.678 41.071 6.355 1.00 19.75 83 SER A O 1
ATOM 614 N N . SER A 1 84 ? 23.272 39.128 7.418 1.00 19.37 84 SER A N 1
ATOM 615 C CA . SER A 1 84 ? 22.611 39.741 8.566 1.00 19.35 84 SER A CA 1
ATOM 616 C C . SER A 1 84 ? 23.653 40.316 9.522 1.00 20.54 84 SER A C 1
ATOM 617 O O . SER A 1 84 ? 24.820 39.928 9.484 1.00 19.67 84 SER A O 1
ATOM 620 N N . PHE A 1 85 ? 23.232 41.234 10.386 1.00 18.56 85 PHE A N 1
ATOM 621 C CA . PHE A 1 85 ? 24.163 41.846 11.325 1.00 19.35 85 PHE A CA 1
ATOM 622 C C . PHE A 1 85 ? 23.439 42.576 12.443 1.00 19.11 85 PHE A C 1
ATOM 623 O O . PHE A 1 85 ? 22.281 42.967 12.303 1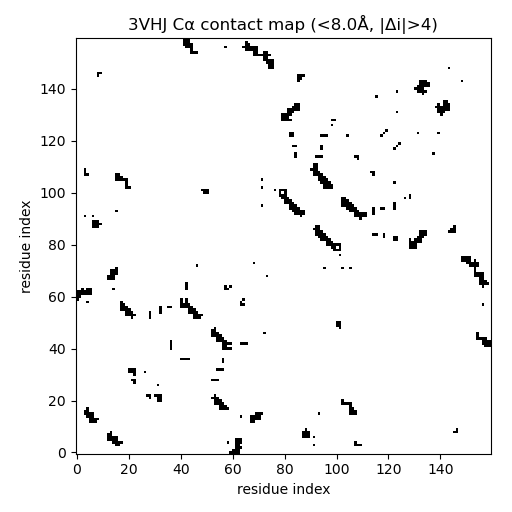.00 17.70 85 PHE A O 1
ATOM 631 N N . CYS A 1 86 ? 24.138 42.758 13.554 1.00 17.98 86 CYS A N 1
ATOM 632 C CA . CYS A 1 86 ? 23.594 43.488 14.684 1.00 20.12 86 CYS A CA 1
ATOM 633 C C . CYS A 1 86 ? 24.789 44.146 15.354 1.00 20.42 86 CYS A C 1
ATOM 634 O O . CYS A 1 86 ? 25.934 43.805 15.064 1.00 18.85 86 CYS A O 1
ATOM 637 N N . GLY A 1 87 ? 24.532 45.099 16.236 1.00 21.76 87 GLY A N 1
ATOM 638 C CA . GLY A 1 87 ? 25.641 45.742 16.909 1.00 20.80 87 GLY A CA 1
ATOM 639 C C . GLY A 1 87 ? 25.248 46.839 17.868 1.00 19.69 87 GLY A C 1
ATOM 640 O O . GLY A 1 87 ? 24.144 47.383 17.799 1.00 18.43 87 GLY A O 1
ATOM 641 N N . LEU A 1 88 ? 26.170 47.130 18.780 1.00 19.71 88 LEU A N 1
ATOM 642 C CA . LEU A 1 88 ? 26.028 48.180 19.777 1.00 19.76 88 LEU A CA 1
ATOM 643 C C . LEU A 1 88 ? 27.034 49.222 19.289 1.00 20.71 88 LEU A C 1
ATOM 644 O O . LEU A 1 88 ? 28.222 48.923 19.148 1.00 20.98 88 LEU A O 1
ATOM 649 N N . PHE A 1 89 ? 26.560 50.434 19.020 1.00 19.91 89 PHE A N 1
ATOM 650 C CA . PHE A 1 89 ? 27.426 51.485 18.493 1.00 19.97 89 PHE A CA 1
ATOM 651 C C . PHE A 1 89 ? 27.221 52.839 19.150 1.00 19.42 89 PHE A C 1
ATOM 652 O O . PHE A 1 89 ? 26.094 53.251 19.401 1.00 19.39 89 PHE A O 1
ATOM 660 N N . PRO A 1 90 ? 28.317 53.561 19.416 1.00 22.23 90 PRO A N 1
ATOM 661 C CA . PRO A 1 90 ? 28.205 54.887 20.027 1.00 21.94 90 PRO A CA 1
ATOM 662 C C . PRO A 1 90 ? 28.067 55.861 18.856 1.00 20.66 90 PRO A C 1
ATOM 663 O O . PRO A 1 90 ? 28.814 55.751 17.883 1.00 20.65 90 PRO A O 1
ATOM 667 N N . ALA A 1 91 ? 27.113 56.785 18.922 1.00 20.26 91 ALA A N 1
ATOM 668 C CA . ALA A 1 91 ? 26.969 57.780 17.859 1.00 20.62 91 ALA A CA 1
ATOM 669 C C . ALA A 1 91 ? 27.897 58.918 18.279 1.00 22.50 91 ALA A C 1
ATOM 670 O O . ALA A 1 91 ? 28.511 58.848 19.345 1.00 23.11 91 ALA A O 1
ATOM 672 N N . ASP A 1 92 ? 28.000 59.964 17.467 1.00 22.56 92 ASP A N 1
ATOM 673 C CA . ASP A 1 92 ? 28.890 61.071 17.803 1.00 24.30 92 ASP A CA 1
ATOM 674 C C . ASP A 1 92 ? 28.295 62.086 18.766 1.00 25.52 92 ASP A C 1
ATOM 675 O O . ASP A 1 92 ? 29.010 62.950 19.275 1.00 25.98 92 ASP A O 1
ATOM 680 N N . ASN A 1 93 ? 26.998 61.977 19.030 1.00 23.87 93 ASN A N 1
ATOM 681 C CA . ASN A 1 93 ? 26.330 62.934 19.899 1.00 23.96 93 ASN A CA 1
ATOM 682 C C . ASN A 1 93 ? 25.815 62.415 21.244 1.00 24.56 93 ASN A C 1
ATOM 683 O O . ASN A 1 93 ? 24.662 62.646 21.603 1.00 22.90 93 ASN A O 1
ATOM 688 N N . GLU A 1 94 ? 26.671 61.723 21.990 1.00 25.44 94 GLU A N 1
ATOM 689 C CA . GLU A 1 94 ? 26.299 61.219 23.311 1.00 28.31 94 GLU A CA 1
ATOM 690 C C . GLU A 1 94 ? 25.127 60.247 23.257 1.00 28.20 94 GLU A C 1
ATOM 691 O O . GLU A 1 94 ? 24.345 60.152 24.208 1.00 27.55 94 GLU A O 1
ATOM 697 N N . LEU A 1 95 ? 24.989 59.532 22.150 1.00 25.22 95 LEU A N 1
ATOM 698 C CA . LEU A 1 95 ? 23.887 58.593 22.023 1.00 23.14 95 LEU A CA 1
ATOM 699 C C . LEU A 1 95 ? 24.426 57.207 21.685 1.00 21.77 95 LEU A C 1
ATOM 700 O O . LEU A 1 95 ? 25.421 57.081 20.976 1.00 21.76 95 LEU A O 1
ATOM 705 N N . TRP A 1 96 ? 23.768 56.176 22.203 1.00 19.87 96 TRP A N 1
ATOM 706 C CA . TRP A 1 96 ? 24.162 54.805 21.927 1.00 20.14 96 TRP A CA 1
ATOM 707 C C . TRP A 1 96 ? 23.099 54.149 21.071 1.00 18.76 96 TRP A C 1
ATOM 708 O O . TRP A 1 96 ? 21.906 54.300 21.327 1.00 19.31 96 TRP A O 1
ATOM 719 N N . LEU A 1 97 ? 23.545 53.415 20.060 1.00 16.63 97 LEU A N 1
ATOM 720 C CA . LEU A 1 97 ? 22.643 52.751 19.134 1.00 18.12 97 LEU A CA 1
ATOM 721 C C . LEU A 1 97 ? 22.772 51.231 19.175 1.00 17.40 97 LEU A C 1
ATOM 722 O O . LEU A 1 97 ? 23.872 50.701 19.288 1.00 17.37 97 LEU A O 1
ATOM 727 N N . VAL A 1 98 ? 21.638 50.540 19.101 1.00 16.80 98 VAL A N 1
ATOM 728 C CA . VAL A 1 98 ? 21.632 49.082 19.059 1.00 16.29 98 VAL A CA 1
ATOM 729 C C . VAL A 1 98 ? 20.779 48.752 17.842 1.00 17.04 98 VAL A C 1
ATOM 730 O O . VAL A 1 98 ? 19.599 49.093 17.797 1.00 16.33 98 VAL A O 1
ATOM 734 N N . ILE A 1 99 ? 21.384 48.102 16.856 1.00 17.82 99 ILE A N 1
ATOM 735 C CA . ILE A 1 99 ? 20.683 47.777 15.625 1.00 18.39 99 ILE A CA 1
ATOM 736 C C . ILE A 1 99 ? 20.790 46.306 15.255 1.00 17.28 99 ILE A C 1
ATOM 737 O O . ILE A 1 99 ? 21.636 45.590 15.771 1.00 17.19 99 ILE A O 1
ATOM 742 N N . GLY A 1 100 ? 19.917 45.867 14.354 1.00 16.57 100 GLY A N 1
ATOM 743 C CA . GLY A 1 100 ? 19.922 44.480 13.925 1.00 16.58 100 GLY A CA 1
ATOM 744 C C . GLY A 1 100 ? 19.103 44.299 12.661 1.00 16.78 100 GLY A C 1
ATOM 745 O O . GLY A 1 100 ? 17.959 44.747 12.593 1.00 16.90 100 GLY A O 1
ATOM 746 N N . VAL A 1 101 ? 19.696 43.653 11.659 1.00 18.84 101 VAL A N 1
ATOM 747 C CA . VAL A 1 101 ? 19.031 43.403 10.380 1.00 17.32 101 VAL A CA 1
ATOM 748 C C . VAL A 1 101 ? 19.161 41.907 10.088 1.00 18.89 101 VAL A C 1
ATOM 749 O O . VAL A 1 101 ? 20.254 41.339 10.197 1.00 17.45 101 VAL A O 1
ATOM 753 N N . ASP A 1 102 ? 18.050 41.269 9.727 1.00 18.39 102 ASP A N 1
ATOM 754 C CA . ASP A 1 102 ? 18.069 39.833 9.485 1.00 19.45 102 ASP A CA 1
ATOM 755 C C . ASP A 1 102 ? 18.550 39.423 8.107 1.00 20.44 102 ASP A C 1
ATOM 756 O O . ASP A 1 102 ? 18.862 40.265 7.268 1.00 17.85 102 ASP A O 1
ATOM 761 N N . LYS A 1 103 ? 18.615 38.114 7.891 1.00 21.30 103 LYS A N 1
ATOM 762 C CA . LYS A 1 103 ? 19.085 37.549 6.634 1.00 23.82 103 LYS A CA 1
ATOM 763 C C . LYS A 1 103 ? 18.291 38.017 5.417 1.00 24.77 103 LYS A C 1
ATOM 764 O O . LYS A 1 103 ? 18.784 37.957 4.292 1.00 23.49 103 LYS A O 1
ATOM 770 N N . ASP A 1 104 ? 17.065 38.483 5.639 1.00 24.24 104 ASP A N 1
ATOM 771 C CA . ASP A 1 104 ? 16.222 38.956 4.541 1.00 24.77 104 ASP A CA 1
ATOM 772 C C . ASP A 1 104 ? 16.280 40.472 4.390 1.00 23.42 104 ASP A C 1
ATOM 773 O O . ASP A 1 104 ? 15.570 41.051 3.567 1.00 22.23 104 ASP A O 1
ATOM 778 N N . GLY A 1 105 ? 17.121 41.113 5.194 1.00 21.39 105 GLY A N 1
ATOM 779 C CA . GLY A 1 105 ? 17.248 42.556 5.116 1.00 19.68 105 GLY A CA 1
ATOM 780 C C . GLY A 1 105 ? 16.197 43.304 5.918 1.00 19.21 105 GLY A C 1
ATOM 781 O O . GLY A 1 105 ? 16.103 44.523 5.827 1.00 19.05 105 GLY A O 1
ATOM 790 N N . VAL A 1 107 ? 14.601 44.993 9.142 1.00 19.39 107 VAL A N 1
ATOM 791 C CA . VAL A 1 107 ? 15.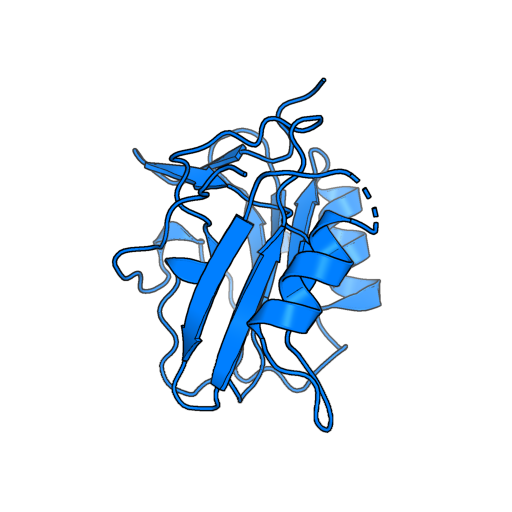094 45.605 10.356 1.00 19.07 107 VAL A CA 1
ATOM 792 C C . VAL A 1 107 ? 14.413 44.967 11.560 1.00 21.15 107 VAL A C 1
ATOM 793 O O . VAL A 1 107 ? 13.185 45.005 11.685 1.00 20.88 107 VAL A O 1
ATOM 797 N N . HIS A 1 108 ? 15.213 44.358 12.431 1.00 20.14 108 HIS A N 1
ATOM 798 C CA . HIS A 1 108 ? 14.685 43.734 13.641 1.00 22.18 108 HIS A CA 1
ATOM 799 C C . HIS A 1 108 ? 14.839 44.676 14.824 1.00 20.90 108 HIS A C 1
ATOM 800 O O . HIS A 1 108 ? 13.979 44.727 15.702 1.00 21.10 108 HIS A O 1
ATOM 807 N N . PHE A 1 109 ? 15.945 45.413 14.847 1.00 19.13 109 PHE A N 1
ATOM 808 C CA . PHE A 1 109 ? 16.208 46.349 15.930 1.00 18.36 109 PHE A CA 1
ATOM 809 C C . PHE A 1 109 ? 16.742 47.690 15.452 1.00 17.64 109 PHE A C 1
ATOM 810 O O . PHE A 1 109 ? 17.602 47.761 14.571 1.00 15.39 109 PHE A O 1
ATOM 818 N N . ASP A 1 110 ? 16.212 48.751 16.047 1.00 17.17 110 ASP A N 1
ATOM 819 C CA . ASP A 1 110 ? 16.640 50.113 15.766 1.00 18.13 110 ASP A CA 1
ATOM 820 C C . ASP A 1 110 ? 16.309 50.863 17.048 1.00 18.45 110 ASP A C 1
ATOM 821 O O . ASP A 1 110 ? 15.228 51.424 17.185 1.00 18.75 110 ASP A O 1
ATOM 826 N N . LYS A 1 111 ? 17.245 50.856 17.990 1.00 19.70 111 LYS A N 1
ATOM 827 C CA . LYS A 1 111 ? 17.033 51.508 19.279 1.00 19.56 111 LYS A CA 1
ATOM 828 C C . LYS A 1 111 ? 18.157 52.465 19.621 1.00 19.17 111 LYS A C 1
ATOM 829 O O . LYS A 1 111 ? 19.309 52.225 19.274 1.00 18.48 111 LYS A O 1
ATOM 835 N N . SER A 1 112 ? 17.809 53.557 20.293 1.00 19.09 112 SER A N 1
ATOM 836 C CA . SER A 1 112 ? 18.791 54.541 20.716 1.00 19.47 112 SER A CA 1
ATOM 837 C C . SER A 1 112 ? 18.635 54.699 22.226 1.00 20.90 112 SER A C 1
ATOM 838 O O . SER A 1 112 ? 17.547 54.484 22.763 1.00 19.66 112 SER A O 1
ATOM 841 N N . PHE A 1 113 ? 19.723 55.049 22.905 1.00 20.95 113 PHE A N 1
ATOM 842 C CA . PHE A 1 113 ? 19.702 55.231 24.356 1.00 22.28 113 PHE A CA 1
ATOM 843 C C . PHE A 1 113 ? 20.654 56.354 24.727 1.00 22.69 113 PHE A C 1
ATOM 844 O O . PHE A 1 113 ? 21.685 56.528 24.087 1.00 22.51 113 PHE A O 1
ATOM 852 N N . HIS A 1 114 ? 20.323 57.119 25.756 1.00 26.00 114 HIS A N 1
ATOM 853 C CA . HIS A 1 114 ? 21.239 58.172 26.171 1.00 29.21 114 HIS A CA 1
ATOM 854 C C . HIS A 1 114 ? 22.257 57.568 27.129 1.00 30.19 114 HIS A C 1
ATOM 855 O O . HIS A 1 114 ? 23.313 58.150 27.381 1.00 31.73 114 HIS A O 1
ATOM 862 N N . SER A 1 115 ? 21.939 56.377 27.630 1.00 30.16 115 SER A N 1
ATOM 863 C CA . SER A 1 115 ? 22.805 55.662 28.566 1.00 30.54 115 SER A CA 1
ATOM 864 C C . SER A 1 115 ? 23.451 54.421 27.964 1.00 29.87 115 SER A C 1
ATOM 865 O O . SER A 1 115 ? 22.774 53.573 27.381 1.00 28.40 115 SER A O 1
ATOM 868 N N . LYS A 1 116 ? 24.767 54.318 28.123 1.00 29.31 116 LYS A N 1
ATOM 869 C CA . LYS A 1 116 ? 25.515 53.181 27.610 1.00 29.43 116 LYS A CA 1
ATOM 870 C C . LYS A 1 116 ? 25.109 51.894 28.332 1.00 29.83 116 LYS A C 1
ATOM 871 O O . LYS A 1 116 ? 25.000 50.837 27.715 1.00 27.87 116 LYS A O 1
ATOM 877 N N . ASP A 1 117 ? 24.883 51.981 29.640 1.00 30.06 117 ASP A N 1
ATOM 878 C CA . ASP A 1 117 ? 24.491 50.802 30.407 1.00 30.51 117 ASP A CA 1
ATOM 879 C C . ASP A 1 117 ? 23.164 50.237 29.922 1.00 28.66 117 ASP A C 1
ATOM 880 O O . ASP A 1 117 ? 23.014 49.025 29.784 1.00 28.09 117 ASP A O 1
ATOM 885 N N . ASP A 1 118 ? 22.202 51.118 29.665 1.00 27.99 118 ASP A N 1
ATOM 886 C CA . ASP A 1 118 ? 20.893 50.691 29.176 1.00 27.61 118 ASP A CA 1
ATOM 887 C C . ASP A 1 118 ? 21.022 50.055 27.791 1.00 26.25 118 ASP A C 1
ATOM 888 O O . ASP A 1 118 ? 20.343 49.078 27.483 1.00 25.98 118 ASP A O 1
ATOM 893 N N . ALA A 1 119 ? 21.889 50.629 26.962 1.00 26.41 119 ALA A N 1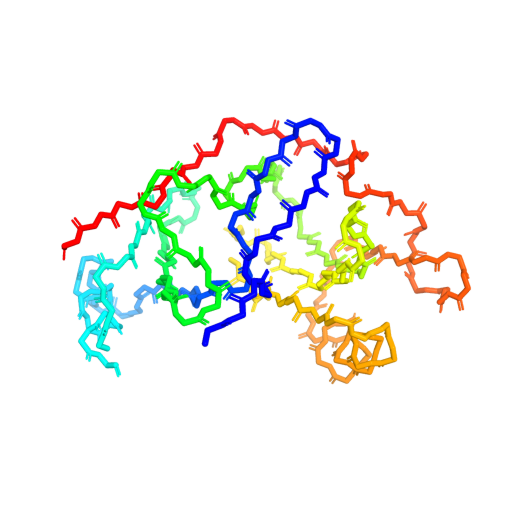
ATOM 894 C CA . ALA A 1 119 ? 22.122 50.134 25.610 1.00 24.86 119 ALA A CA 1
ATOM 895 C C . ALA A 1 119 ? 22.791 48.766 25.663 1.00 25.91 119 ALA A C 1
ATOM 896 O O . ALA A 1 119 ? 22.408 47.846 24.941 1.00 23.53 119 ALA A O 1
ATOM 898 N N . LYS A 1 120 ? 23.797 48.639 26.524 1.00 25.74 120 LYS A N 1
ATOM 899 C CA . LYS A 1 120 ? 24.507 47.377 26.681 1.00 27.08 120 LYS A CA 1
ATOM 900 C C . LYS A 1 120 ? 23.532 46.307 27.175 1.00 25.63 120 LYS A C 1
ATOM 901 O O . LYS A 1 120 ? 23.513 45.186 26.666 1.00 25.44 120 LYS A O 1
ATOM 907 N N . LYS A 1 121 ? 22.708 46.664 28.155 1.00 25.53 121 LYS A N 1
ATOM 908 C CA . LYS A 1 121 ? 21.735 45.729 28.709 1.00 26.64 121 LYS A CA 1
ATOM 909 C C . LYS A 1 121 ? 20.711 45.267 27.666 1.00 26.64 121 LYS A C 1
ATOM 910 O O . LYS A 1 121 ? 20.345 44.091 27.628 1.00 25.30 121 LYS A O 1
ATOM 916 N N . PHE A 1 122 ? 20.250 46.187 26.823 1.00 24.67 122 PHE A N 1
ATOM 917 C CA . PHE A 1 122 ? 19.274 45.834 25.793 1.00 23.46 122 PHE A CA 1
ATOM 918 C C . PHE A 1 122 ? 19.927 44.894 24.784 1.00 22.35 122 PHE A C 1
ATOM 919 O O . PHE A 1 122 ? 19.339 43.898 24.364 1.00 22.27 122 PHE A O 1
ATOM 927 N N . PHE A 1 123 ? 21.153 45.234 24.406 1.00 21.42 123 PHE A N 1
ATOM 928 C CA . PHE A 1 123 ? 21.939 44.464 23.457 1.00 22.05 123 PHE A CA 1
ATOM 929 C C . PHE A 1 123 ? 22.079 43.009 23.900 1.00 23.70 123 PHE A C 1
ATOM 930 O O . PHE A 1 123 ? 21.784 42.081 23.141 1.00 21.84 123 PHE A O 1
ATOM 938 N N . PHE A 1 124 ? 22.534 42.811 25.133 1.00 24.37 124 PHE A N 1
ATOM 939 C CA . PHE A 1 124 ? 22.713 41.466 25.663 1.00 25.16 124 PHE A CA 1
ATOM 940 C C . PHE A 1 124 ? 21.409 40.711 25.890 1.00 24.26 124 PHE A C 1
ATOM 941 O O . PHE A 1 124 ? 21.303 39.539 25.546 1.00 25.06 124 PHE A O 1
ATOM 949 N N . ASP A 1 125 ? 20.416 41.379 26.467 1.00 24.70 125 ASP A N 1
ATOM 950 C CA . ASP A 1 125 ? 19.148 40.721 26.750 1.00 24.58 125 ASP A CA 1
ATOM 951 C C . ASP A 1 125 ? 18.294 40.374 25.535 1.00 24.19 125 ASP A C 1
ATOM 952 O O . ASP A 1 125 ? 17.608 39.355 25.536 1.00 24.12 125 ASP A O 1
ATOM 957 N N . HIS A 1 126 ? 18.340 41.193 24.490 1.00 23.13 126 HIS A N 1
ATOM 958 C CA . HIS A 1 126 ? 17.483 40.930 23.337 1.00 23.15 126 HIS A CA 1
ATOM 959 C C . HIS A 1 126 ? 18.106 40.865 21.952 1.00 22.15 126 HIS A C 1
ATOM 960 O O . HIS A 1 126 ? 17.510 40.297 21.041 1.00 22.05 126 HIS A O 1
ATOM 967 N N . VAL A 1 127 ? 19.292 41.430 21.777 1.00 20.20 127 VAL A N 1
ATOM 968 C CA . VAL A 1 127 ? 19.883 41.470 20.448 1.00 20.16 127 VAL A CA 1
ATOM 969 C C . VAL A 1 127 ? 21.011 40.507 20.118 1.00 19.17 127 VAL A C 1
ATOM 970 O O . VAL A 1 127 ? 20.893 39.693 19.211 1.00 20.77 127 VAL A O 1
ATOM 974 N N . ALA A 1 128 ? 22.112 40.628 20.843 1.00 20.74 128 ALA A N 1
ATOM 975 C CA . ALA A 1 128 ? 23.289 39.806 20.615 1.00 20.40 128 ALA A CA 1
ATOM 976 C C . ALA A 1 128 ? 23.007 38.336 20.329 1.00 21.73 128 ALA A C 1
ATOM 977 O O . ALA A 1 128 ? 23.628 37.737 19.448 1.00 19.78 128 ALA A O 1
ATOM 979 N N . TYR A 1 129 ? 22.067 37.760 21.069 1.00 21.13 129 TYR A N 1
ATOM 980 C CA . TYR A 1 129 ? 21.761 36.345 20.915 1.00 21.69 129 TYR A CA 1
ATOM 981 C C . TYR A 1 129 ? 20.333 36.065 20.491 1.00 22.81 129 TYR A C 1
ATOM 982 O O . TYR A 1 129 ? 19.860 34.940 20.631 1.00 24.66 129 TYR A O 1
ATOM 991 N N . GLY A 1 130 ? 19.647 37.072 19.963 1.00 23.06 130 GLY A N 1
ATOM 992 C CA . GLY A 1 130 ? 18.264 36.865 19.570 1.00 24.36 130 GLY A CA 1
ATOM 993 C C . GLY A 1 130 ? 18.035 36.340 18.168 1.00 24.41 130 GLY A C 1
ATOM 994 O O . GLY A 1 130 ? 16.913 35.971 17.816 1.00 25.36 130 GLY A O 1
ATOM 995 N N . TYR A 1 131 ? 19.096 36.298 17.369 1.00 24.76 131 TYR A N 1
ATOM 996 C CA . TYR A 1 131 ? 19.008 35.842 15.987 1.00 23.51 131 TYR A CA 1
ATOM 997 C C . TYR A 1 131 ? 20.414 35.413 15.548 1.00 23.31 131 TYR A C 1
ATOM 998 O O . TYR A 1 131 ? 21.406 35.921 16.061 1.00 22.67 131 TYR A O 1
ATOM 1007 N N . PRO A 1 132 ? 20.515 34.457 14.608 1.00 23.76 132 PRO A N 1
ATOM 1008 C CA . PRO A 1 132 ? 21.816 33.975 14.124 1.00 23.67 132 PRO A CA 1
ATOM 1009 C C . PRO A 1 132 ? 22.501 34.990 13.210 1.00 22.59 132 PRO A C 1
ATOM 1010 O O . PRO A 1 132 ? 22.626 34.749 12.005 1.00 21.98 132 PRO A O 1
ATOM 1014 N N . TRP A 1 133 ? 22.950 36.110 13.769 1.00 20.69 133 TRP A N 1
ATOM 1015 C CA . TRP A 1 133 ? 23.590 37.151 12.958 1.00 19.97 133 TRP A CA 1
ATOM 1016 C C . TRP A 1 133 ? 24.878 36.683 12.295 1.00 20.68 133 TRP A C 1
ATOM 1017 O O . TRP A 1 133 ? 25.683 35.985 12.908 1.00 21.88 133 TRP A O 1
ATOM 1028 N N . ASP A 1 134 ? 25.081 37.077 11.043 1.00 20.69 134 ASP A N 1
ATOM 1029 C CA . ASP A 1 134 ? 26.304 36.709 10.347 1.00 21.55 134 ASP A CA 1
ATOM 1030 C C . ASP A 1 134 ? 27.449 37.502 10.977 1.00 22.32 134 ASP A C 1
ATOM 1031 O O . ASP A 1 134 ? 28.555 36.989 11.148 1.00 21.48 134 ASP A O 1
ATOM 1036 N N . ARG A 1 135 ? 27.166 38.755 11.334 1.00 20.99 135 ARG A N 1
ATOM 1037 C CA . ARG A 1 135 ? 28.157 39.625 11.960 1.00 21.63 135 ARG A CA 1
ATOM 1038 C C . ARG A 1 135 ? 27.573 40.337 13.177 1.00 21.78 135 ARG A C 1
ATOM 1039 O O . ARG A 1 135 ? 26.406 40.726 13.178 1.00 21.06 135 ARG A O 1
ATOM 1047 N N . THR A 1 136 ? 28.397 40.496 14.210 1.00 20.49 136 THR A N 1
ATOM 1048 C CA . THR A 1 136 ? 28.000 41.182 15.433 1.00 20.81 136 THR A CA 1
ATOM 1049 C C . THR A 1 136 ? 29.107 42.169 15.800 1.00 21.64 136 THR A C 1
ATOM 1050 O O . THR A 1 136 ? 30.288 41.817 15.797 1.00 20.89 136 THR A O 1
ATOM 1054 N N . TYR A 1 137 ? 28.712 43.398 16.120 1.00 21.15 137 TYR A N 1
ATOM 1055 C CA . TYR A 1 137 ? 29.653 44.453 16.476 1.00 22.33 137 TYR A CA 1
ATOM 1056 C C . TYR A 1 137 ? 29.357 45.061 17.841 1.00 22.90 137 TYR A C 1
ATOM 1057 O O . TYR A 1 137 ? 28.198 45.179 18.246 1.00 22.71 137 TYR A O 1
ATOM 1066 N N . SER A 1 138 ? 30.414 45.457 18.544 1.00 23.10 138 SER A N 1
ATOM 1067 C CA . SER A 1 138 ? 30.282 46.096 19.849 1.00 24.84 138 SER A CA 1
ATOM 1068 C C . SER A 1 138 ? 31.651 46.647 20.237 1.00 25.49 138 SER A C 1
ATOM 1069 O O . SER A 1 138 ? 32.669 46.209 19.713 1.00 26.02 138 SER A O 1
ATOM 1072 N N . PRO A 1 139 ? 31.688 47.628 21.149 1.00 26.41 139 PRO A N 1
ATOM 1073 C CA . PRO A 1 139 ? 32.961 48.213 21.583 1.00 28.88 139 PRO A CA 1
ATOM 1074 C C . PRO A 1 139 ? 33.883 47.164 22.216 1.00 31.06 139 PRO A C 1
ATOM 1075 O O . PRO A 1 139 ? 33.423 46.139 22.717 1.00 31.51 139 PRO A O 1
ATOM 1079 N N . SER A 1 140 ? 35.184 47.428 22.193 1.00 34.78 140 SER A N 1
ATOM 1080 C CA . SER A 1 140 ? 36.157 46.497 22.753 1.00 37.45 140 SER A CA 1
ATOM 1081 C C . SER A 1 140 ? 35.865 46.139 24.207 1.00 38.10 140 SER A C 1
ATOM 1082 O O . SER A 1 140 ? 36.019 44.984 24.610 1.00 39.20 140 SER A O 1
ATOM 1085 N N . ASP A 1 141 ? 35.441 47.121 24.995 1.00 38.32 141 ASP A N 1
ATOM 1086 C CA . ASP A 1 141 ? 35.143 46.870 26.400 1.00 39.44 141 ASP A CA 1
ATOM 1087 C C . ASP A 1 141 ? 33.867 46.055 26.584 1.00 38.79 141 ASP A C 1
ATOM 1088 O O . ASP A 1 141 ? 33.488 45.737 27.713 1.00 39.33 141 ASP A O 1
ATOM 1093 N N . VAL A 1 142 ? 33.205 45.723 25.476 1.00 36.34 142 VAL A N 1
ATOM 1094 C CA . VAL A 1 142 ? 31.984 44.923 25.524 1.00 35.28 142 VAL A CA 1
ATOM 1095 C C . VAL A 1 142 ? 32.335 43.488 25.142 1.00 34.33 142 VAL A C 1
ATOM 1096 O O . VAL A 1 142 ? 31.791 42.536 25.699 1.00 33.46 142 VAL A O 1
ATOM 1100 N N . GLY A 1 143 ? 33.242 43.347 24.179 1.00 34.63 143 GLY A N 1
ATOM 1101 C CA . GLY A 1 143 ? 33.703 42.034 23.763 1.00 34.29 143 GLY A CA 1
ATOM 1102 C C . GLY A 1 143 ? 32.790 41.063 23.034 1.00 34.55 143 GLY A C 1
ATOM 1103 O O . GLY A 1 143 ? 33.053 39.858 23.037 1.00 35.32 143 GLY A O 1
ATOM 1104 N N . VAL A 1 144 ? 31.723 41.553 22.414 1.00 32.26 144 VAL A N 1
ATOM 1105 C CA . VAL A 1 144 ? 30.836 40.662 21.673 1.00 30.39 144 VAL A CA 1
ATOM 1106 C C . VAL A 1 144 ? 30.994 40.978 20.189 1.00 29.79 144 VAL A C 1
ATOM 1107 O O . VAL A 1 144 ? 30.670 42.078 19.738 1.00 29.00 144 VAL A O 1
ATOM 1111 N N . GLY A 1 145 ? 31.500 40.016 19.428 1.00 28.51 145 GLY A N 1
ATOM 1112 C CA . GLY A 1 145 ? 31.703 40.252 18.013 1.00 28.85 145 GLY A CA 1
ATOM 1113 C C . GLY A 1 145 ? 32.891 41.179 17.826 1.00 29.50 145 GLY A C 1
ATOM 1114 O O . GLY A 1 145 ? 33.749 41.270 18.705 1.00 29.68 145 GLY A O 1
ATOM 1115 N N . GLU A 1 146 ? 32.940 41.885 16.703 1.00 29.22 146 GLU A N 1
ATOM 1116 C CA . GLU A 1 146 ? 34.063 42.778 16.432 1.00 31.06 146 GLU A CA 1
ATOM 1117 C C . GLU A 1 146 ? 33.810 44.233 16.796 1.00 31.19 146 GLU A C 1
ATOM 1118 O O . GLU A 1 146 ? 32.681 44.717 16.733 1.00 30.72 146 GLU A O 1
ATOM 1124 N N . SER A 1 147 ? 34.880 44.925 17.175 1.00 30.86 147 SER A N 1
ATOM 1125 C CA . SER A 1 147 ? 34.795 46.331 17.548 1.00 31.86 147 SER A CA 1
ATOM 1126 C C . SER A 1 147 ? 34.888 47.202 16.300 1.00 31.93 147 SER A C 1
ATOM 1127 O O . SER A 1 147 ? 35.973 47.436 15.773 1.00 32.42 147 SER A O 1
ATOM 1130 N N . ARG A 1 148 ? 33.741 47.674 15.826 1.00 31.48 148 ARG A N 1
ATOM 1131 C CA . ARG A 1 148 ? 33.700 48.517 14.640 1.00 32.23 148 ARG A CA 1
ATOM 1132 C C . ARG A 1 148 ? 32.767 49.694 14.899 1.00 31.10 148 ARG A C 1
ATOM 1133 O O . ARG A 1 148 ? 31.819 49.578 15.675 1.00 30.76 148 ARG A O 1
ATOM 1141 N N . SER A 1 149 ? 33.047 50.825 14.260 1.00 30.10 149 SER A N 1
ATOM 1142 C CA . SER A 1 149 ? 32.224 52.021 14.408 1.00 29.24 149 SER A CA 1
ATOM 1143 C C . SER A 1 149 ? 31.162 52.029 13.315 1.00 28.65 149 SER A C 1
ATOM 1144 O O . SER A 1 149 ? 31.353 51.422 12.262 1.00 27.65 149 SER A O 1
ATOM 1147 N N . ILE A 1 150 ? 30.047 52.712 13.564 1.00 27.58 150 ILE A N 1
ATOM 1148 C CA . ILE A 1 150 ? 28.983 52.805 12.567 1.00 27.99 150 ILE A CA 1
ATOM 1149 C C . ILE A 1 150 ? 29.587 53.378 11.290 1.00 26.17 150 ILE A C 1
ATOM 1150 O O . ILE A 1 150 ? 29.263 52.937 10.192 1.00 27.18 150 ILE A O 1
ATOM 1155 N N . SER A 1 151 ? 30.464 54.365 11.455 1.00 26.82 151 SER A N 1
ATOM 1156 C CA . SER A 1 151 ? 31.119 55.030 10.331 1.00 28.15 151 SER A CA 1
ATOM 1157 C C . SER A 1 151 ? 31.930 54.065 9.476 1.00 27.82 151 SER A C 1
ATOM 1158 O O . SER A 1 151 ? 32.298 54.390 8.350 1.00 30.14 151 SER A O 1
ATOM 1161 N N . GLU A 1 152 ? 32.213 52.884 10.012 1.00 27.27 152 GLU A N 1
ATOM 1162 C CA . GLU A 1 152 ? 32.984 51.888 9.276 1.00 29.00 152 GLU A CA 1
ATOM 1163 C C . GLU A 1 152 ? 32.102 50.940 8.470 1.00 29.96 152 GLU A C 1
ATOM 1164 O O . GLU A 1 152 ? 32.611 50.072 7.762 1.00 31.75 152 GLU A O 1
ATOM 1170 N N . LEU A 1 153 ? 30.785 51.100 8.582 1.00 29.01 153 LEU A N 1
ATOM 1171 C CA . LEU A 1 153 ? 29.848 50.250 7.846 1.00 28.63 153 LEU A CA 1
ATOM 1172 C C . LEU A 1 153 ? 29.571 50.850 6.469 1.00 28.95 153 LEU A C 1
ATOM 1173 O O . LEU A 1 153 ? 29.654 52.064 6.288 1.00 30.26 153 LEU A O 1
ATOM 1178 N N . SER A 1 154 ? 29.235 50.003 5.502 1.00 29.26 154 SER A N 1
ATOM 1179 C CA . SER A 1 154 ? 28.949 50.478 4.150 1.00 31.47 154 SER A CA 1
ATOM 1180 C C . SER A 1 154 ? 27.556 51.100 4.067 1.00 30.66 154 SER A C 1
ATOM 1181 O O . SER A 1 154 ? 26.566 50.492 4.481 1.00 28.61 154 SER A O 1
ATOM 1184 N N . LEU A 1 155 ? 27.487 52.308 3.518 1.00 31.74 155 LEU A N 1
ATOM 1185 C CA . LEU A 1 155 ? 26.219 53.016 3.390 1.00 33.25 155 LEU A CA 1
ATOM 1186 C C . LEU A 1 155 ? 25.769 53.192 1.946 1.00 34.15 155 LEU A C 1
ATOM 1187 O O . LEU A 1 155 ? 26.517 52.943 0.998 1.00 34.27 155 LEU A O 1
ATOM 1192 N N . ILE A 1 156 ? 24.522 53.621 1.801 1.00 32.68 156 ILE A N 1
ATOM 1193 C CA . ILE A 1 156 ? 23.924 53.889 0.504 1.00 31.17 156 ILE A CA 1
ATOM 1194 C C . ILE A 1 156 ? 23.044 55.098 0.766 1.00 31.79 156 ILE A C 1
ATOM 1195 O O . ILE A 1 156 ? 22.928 55.541 1.913 1.00 30.67 156 ILE A O 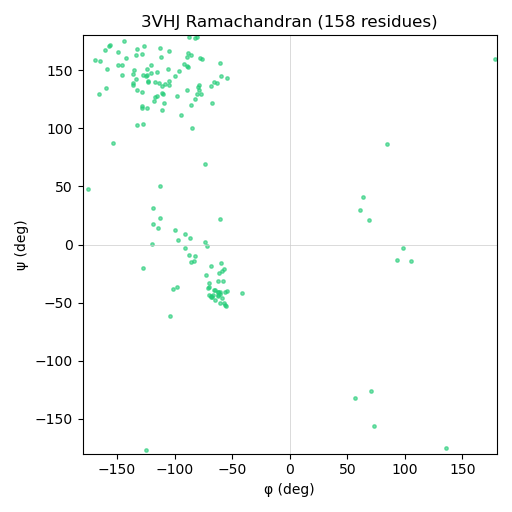1
ATOM 1200 N N . LYS A 1 157 ? 22.439 55.648 -0.278 1.00 31.25 157 LYS A N 1
ATOM 1201 C CA . LYS A 1 157 ? 21.569 56.795 -0.082 1.00 31.92 157 LYS A CA 1
ATOM 1202 C C . LYS A 1 157 ? 20.360 56.289 0.695 1.00 30.51 157 LYS A C 1
ATOM 1203 O O . LYS A 1 157 ? 19.671 55.364 0.256 1.00 30.07 157 LYS A O 1
ATOM 1209 N N . GLY A 1 158 ? 20.119 56.878 1.860 1.00 28.93 158 GLY A N 1
ATOM 1210 C CA . GLY A 1 158 ? 18.994 56.453 2.669 1.00 26.63 158 GLY A CA 1
ATOM 1211 C C . GLY A 1 158 ? 17.681 57.047 2.202 1.00 26.66 158 GLY A C 1
ATOM 1212 O O . GLY A 1 158 ? 17.640 57.814 1.240 1.00 26.86 158 GLY A O 1
ATOM 1213 N N . LYS A 1 159 ? 16.603 56.682 2.886 1.00 24.98 159 LYS A N 1
ATOM 1214 C CA . LYS A 1 159 ? 15.275 57.180 2.563 1.00 25.58 159 LYS A CA 1
ATOM 1215 C C . LYS A 1 159 ? 14.880 58.140 3.679 1.00 24.81 159 LYS A C 1
ATOM 1216 O O . LYS A 1 159 ? 15.119 57.869 4.858 1.00 22.10 159 LYS A O 1
ATOM 1222 N N . LYS A 1 160 ? 14.282 59.262 3.306 1.00 22.44 160 LYS A N 1
ATOM 1223 C CA . LYS A 1 160 ? 13.879 60.264 4.279 1.00 22.83 160 LYS A CA 1
ATOM 1224 C C . LYS A 1 160 ? 12.471 60.058 4.819 1.00 20.85 160 LYS A C 1
ATOM 1225 O O . LYS A 1 160 ? 11.608 59.479 4.154 1.00 20.83 160 LYS A O 1
ATOM 1231 N N . LEU A 1 161 ? 12.241 60.540 6.035 1.00 20.45 161 LEU A N 1
ATOM 1232 C CA . LEU A 1 161 ? 10.923 60.442 6.640 1.00 19.75 161 LEU A CA 1
ATOM 1233 C C . LEU A 1 161 ? 9.986 61.358 5.857 1.00 22.50 161 LEU A C 1
ATOM 1234 O O . LEU A 1 161 ? 10.356 62.480 5.507 1.00 20.57 161 LEU A O 1
ATOM 1239 N N . LYS A 1 162 ? 8.790 60.864 5.562 1.00 23.44 162 LYS A N 1
ATOM 1240 C CA . LYS A 1 162 ? 7.788 61.642 4.844 1.00 26.73 162 LYS A CA 1
ATOM 1241 C C . LYS A 1 162 ? 6.678 61.895 5.852 1.00 28.20 162 LYS A C 1
ATOM 1242 O O . LYS A 1 162 ? 6.590 61.201 6.862 1.00 27.43 162 LYS A O 1
ATOM 1248 N N . GLU A 1 163 ? 5.828 62.879 5.589 1.00 30.32 163 GLU A N 1
ATOM 1249 C CA . GLU A 1 163 ? 4.762 63.183 6.529 1.00 34.88 163 GLU A CA 1
ATOM 1250 C C . GLU A 1 163 ? 3.367 63.046 5.929 1.00 37.87 163 GLU A C 1
ATOM 1251 O O . GLU A 1 163 ? 3.168 63.290 4.740 1.00 37.12 163 GLU A O 1
ATOM 1257 N N . LYS A 1 164 ? 2.418 62.643 6.774 1.00 41.71 164 LYS A N 1
ATOM 1258 C CA . LYS A 1 164 ? 1.014 62.453 6.406 1.00 45.61 164 LYS A CA 1
ATOM 1259 C C . LYS A 1 164 ? 0.753 61.069 5.834 1.00 47.61 164 LYS A C 1
ATOM 1260 O O . LYS A 1 164 ? 0.068 60.279 6.517 1.00 49.16 164 LYS A O 1
#

Sequence (160 aa):
KNNLGVAVIGSKQYAVNLLWGSSQDTETTNQALNKSLTLSSKLYSVIGRFQGEQFAVGDKNIGHKRGQVTLLSAIDFDGSSFCGLFPADNELWLVIGVDKDGVHFDKSFHSKDDAKKFFFDHVAYGYPWDRTYSPSDVGVGESRSISELSLIKGKKLKEK

Radius of gyration: 14.93 Å; Cα contacts (8 Å, |Δi|>4): 375; chains: 1; bounding box: 39×32×33 Å

B-factor: mean 26.12, std 7.82, range [13.08, 57.44]

Solvent-accessible surface area: 8555 Å² total

Foldseek 3Di:
DAQQQWFAAPPAIAGFPWDKFADDDPDHRVRVVVVVCVCPFFKKWKAAFPLGIMMTTDDVVNPADFFGFHLLQFFDDDQFWEWEWAQTPPQKIWTFTADSRGGDDTGIDSDPVVSLVCCVVDNLPPHPGPAYEYDPVSPRGHDDHSNRTHTDRGTTMHGD

Nearest PDB structures (foldseek):
  3vhj-assembly1_A  TM=1.006E+00  e=6.376E-35  Escherichia coli
  4bz0-assembly1_A  TM=7.595E-01  e=4.563E-09  Burkholderia pseudomallei K96243
  4byz-assembly1_A  TM=7.299E-01  e=8.330E-09  Burkholderia pseudomallei K96243
  4i68-assembly1_A  TM=5.231E-01  e=3.980E+00  Thermus thermophilus
  1mu2-assembly1_A  TM=3.803E-01  e=6.442E+00  Human immunodeficiency virus 2